Protein AF-A0AAW5MV55-F1 (afdb_monomer)

InterPro domains:
  IPR001375 Peptidase S9, prolyl oligopeptidase, catalytic domain [PF00326] (1-78)
  IPR002470 Peptidase S9A, prolyl oligopeptidase [PR00862] (34-49)
  IPR002470 Peptidase S9A, prolyl oligopeptidase [PR00862] (52-74)
  IPR029058 Alpha/Beta hydrolase fold [G3DSA:3.40.50.1820] (1-78)
  IPR029058 Alpha/Beta hydrolase fold [SSF53474] (2-78)
  IPR051543 Serine Peptidase S9A Subfamily [PTHR11757] (1-78)

Sequence (78 aa):
QVPFVDVVTTMLDESIPLTTGEFEEWGNPQDPQYYEYMKSYSPYDNVTAQAYPHLLVTTGLHDSQVQYWEPAKWVAKL

Mean predicted aligned error: 9.88 Å

Radius of gyration: 13.12 Å; Cα contacts (8 Å, |Δi|>4): 78; chains: 1; bounding box: 27×32×30 Å

pLDDT: mean 72.65, std 7.35, range [44.94, 88.12]

Nearest PDB structures (foldseek):
  7zjz-assembly1_A  TM=9.841E-01  e=1.011E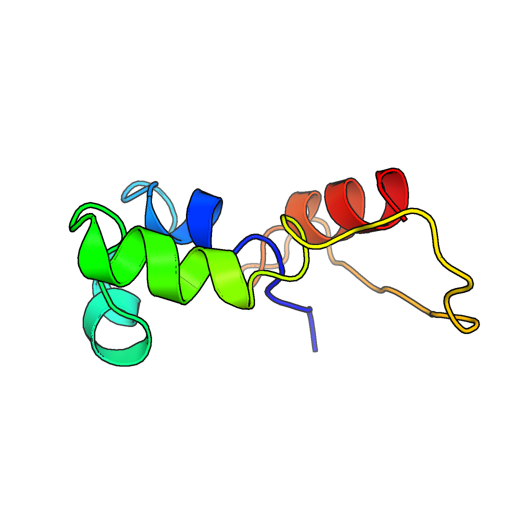-07  Serratia proteamaculans
  7yx7-assembly1_A  TM=9.815E-01  e=1.080E-07  Serratia proteamaculans
  7ywp-assembly1_A  TM=9.855E-01  e=1.233E-07  Serratia proteamaculans
  7ne4-assembly1_A  TM=9.759E-01  e=1.408E-07  Serratia proteamaculans
  7ne5-assembly1_A  TM=9.719E-01  e=1.834E-07  Serratia proteamaculans

Structure (mmCIF, N/CA/C/O backbone):
data_AF-A0AAW5MV55-F1
#
_entry.id   AF-A0AAW5MV55-F1
#
loop_
_atom_site.group_PDB
_atom_site.id
_atom_site.type_symbol
_atom_site.label_atom_id
_atom_site.label_alt_id
_atom_site.label_comp_id
_atom_site.label_asym_id
_atom_site.label_entity_id
_atom_site.label_seq_id
_atom_site.pdbx_PDB_ins_code
_atom_site.Cartn_x
_atom_site.Cartn_y
_atom_site.Cartn_z
_atom_site.occupancy
_atom_site.B_iso_or_equiv
_atom_site.auth_seq_id
_atom_site.auth_comp_id
_atom_site.auth_asym_id
_atom_site.auth_atom_id
_atom_site.pdbx_PDB_model_num
ATOM 1 N N . GLN A 1 1 ? 4.629 4.533 -14.583 1.00 44.94 1 GLN A N 1
ATOM 2 C CA . GLN A 1 1 ? 3.807 4.863 -13.402 1.00 44.94 1 GLN A CA 1
ATOM 3 C C . GLN A 1 1 ? 4.003 3.735 -12.407 1.00 44.94 1 GLN A C 1
ATOM 5 O O . GLN A 1 1 ? 3.882 2.589 -12.824 1.00 44.94 1 GLN A O 1
ATOM 10 N N . VAL A 1 2 ? 4.387 4.042 -11.167 1.00 45.41 2 VAL A N 1
ATOM 11 C CA . VAL A 1 2 ? 4.631 3.046 -10.110 1.00 45.41 2 VAL A CA 1
ATOM 12 C C . VAL A 1 2 ? 3.484 3.147 -9.101 1.00 45.41 2 VAL A C 1
ATOM 14 O O . VAL A 1 2 ? 3.102 4.269 -8.769 1.00 45.41 2 VAL A O 1
ATOM 17 N N . PRO A 1 3 ? 2.857 2.028 -8.700 1.00 61.50 3 PRO A N 1
ATOM 18 C CA . PRO A 1 3 ? 1.626 2.078 -7.925 1.00 61.50 3 PRO A CA 1
ATOM 19 C C . PRO A 1 3 ? 1.922 2.285 -6.436 1.00 61.50 3 PRO A C 1
ATOM 21 O O . PRO A 1 3 ? 2.640 1.492 -5.833 1.00 61.50 3 PRO A O 1
ATOM 24 N N . PHE A 1 4 ? 1.328 3.326 -5.854 1.00 62.56 4 PHE A N 1
ATOM 25 C CA . PHE A 1 4 ? 1.304 3.556 -4.411 1.00 62.56 4 PHE A CA 1
ATOM 26 C C . PHE A 1 4 ? 0.234 2.658 -3.780 1.00 62.56 4 PHE A C 1
ATOM 28 O O . PHE A 1 4 ? -0.957 2.833 -4.047 1.00 62.56 4 PHE A O 1
ATOM 35 N N . VAL A 1 5 ? 0.650 1.631 -3.035 1.00 66.06 5 VAL A N 1
ATOM 36 C CA . VAL A 1 5 ? -0.247 0.533 -2.608 1.00 66.06 5 VAL A CA 1
ATOM 37 C C . VAL A 1 5 ? -0.217 0.251 -1.110 1.00 66.06 5 VAL A C 1
ATOM 39 O O . VAL A 1 5 ? -1.157 -0.373 -0.615 1.00 66.06 5 VAL A O 1
ATOM 42 N N . ASP A 1 6 ? 0.805 0.717 -0.386 1.00 65.94 6 ASP A N 1
ATOM 43 C CA . ASP A 1 6 ? 0.956 0.541 1.066 1.00 65.94 6 ASP A CA 1
ATOM 44 C C . ASP A 1 6 ? 0.650 1.851 1.821 1.00 65.94 6 ASP A C 1
ATOM 46 O O . ASP A 1 6 ? 1.454 2.367 2.594 1.00 65.94 6 ASP A O 1
ATOM 50 N N . VAL A 1 7 ? -0.537 2.411 1.558 1.00 69.38 7 VAL A N 1
ATOM 51 C CA . VAL A 1 7 ? -0.926 3.776 1.960 1.00 69.38 7 VAL A CA 1
ATOM 52 C C . VAL A 1 7 ? -0.859 3.978 3.475 1.00 69.38 7 VAL A C 1
ATOM 54 O O . VAL A 1 7 ? -0.372 5.003 3.938 1.00 69.38 7 VAL A O 1
ATOM 57 N N . VAL A 1 8 ? -1.319 3.007 4.268 1.00 70.06 8 VAL A N 1
ATOM 58 C CA . VAL A 1 8 ? -1.346 3.130 5.736 1.00 70.06 8 VAL A CA 1
ATOM 59 C C . VAL A 1 8 ? 0.060 3.037 6.325 1.00 70.06 8 VAL A C 1
ATOM 61 O O . VAL A 1 8 ? 0.408 3.829 7.196 1.00 70.06 8 VAL A O 1
ATOM 64 N N . THR A 1 9 ? 0.881 2.094 5.855 1.00 70.50 9 THR A N 1
ATOM 65 C CA . THR A 1 9 ? 2.235 1.891 6.390 1.00 70.50 9 THR A CA 1
ATOM 66 C C . THR A 1 9 ? 3.160 3.040 6.002 1.00 70.50 9 THR A C 1
ATOM 68 O O . THR A 1 9 ? 3.898 3.529 6.853 1.00 70.50 9 THR A O 1
ATOM 71 N N . THR A 1 10 ? 3.093 3.504 4.750 1.00 69.19 10 THR A N 1
ATOM 72 C CA . THR A 1 10 ? 3.929 4.609 4.264 1.00 69.19 10 THR A CA 1
ATOM 73 C C . THR A 1 10 ? 3.551 5.934 4.930 1.00 69.19 10 THR A C 1
ATOM 75 O O . THR A 1 10 ? 4.432 6.675 5.357 1.00 69.19 10 THR A O 1
ATOM 78 N N . MET A 1 11 ? 2.255 6.202 5.128 1.00 71.25 11 MET A N 1
ATOM 79 C CA . MET A 1 11 ? 1.796 7.437 5.776 1.00 71.25 11 MET A CA 1
ATOM 80 C C . MET A 1 11 ? 1.982 7.450 7.305 1.00 71.25 11 MET A C 1
ATOM 82 O O . MET A 1 11 ? 1.883 8.507 7.923 1.00 71.25 11 MET A O 1
ATOM 86 N N . LEU A 1 12 ? 2.257 6.301 7.934 1.00 72.62 12 LEU A N 1
ATOM 87 C CA . LEU A 1 12 ? 2.627 6.217 9.355 1.00 72.62 12 LEU A CA 1
ATOM 88 C C . LEU A 1 12 ? 4.124 6.461 9.604 1.00 72.62 12 LEU A C 1
ATOM 90 O O . LEU A 1 12 ? 4.509 6.695 10.750 1.00 72.62 12 LEU A O 1
ATOM 94 N N . ASP A 1 13 ? 4.962 6.402 8.566 1.00 72.25 13 ASP A N 1
ATOM 95 C CA . ASP A 1 13 ? 6.410 6.561 8.678 1.00 72.25 13 ASP A CA 1
ATOM 96 C C . ASP A 1 13 ? 6.868 7.930 8.149 1.00 72.25 13 ASP A C 1
ATOM 98 O O . ASP A 1 13 ? 7.058 8.149 6.951 1.00 72.25 13 ASP A O 1
ATOM 102 N N . GLU A 1 14 ? 7.087 8.862 9.078 1.00 70.75 14 GLU A N 1
ATOM 103 C CA . GLU A 1 14 ? 7.579 10.218 8.795 1.00 70.75 14 GLU A CA 1
ATOM 104 C C . GLU A 1 14 ? 9.039 10.255 8.299 1.00 70.75 14 GLU A C 1
ATOM 106 O O . GLU A 1 14 ? 9.513 11.308 7.868 1.00 70.75 14 GLU A O 1
ATOM 111 N N . SER A 1 15 ? 9.773 9.135 8.355 1.00 72.44 15 SER A N 1
ATOM 112 C CA . SER A 1 15 ? 11.137 9.046 7.820 1.00 72.44 15 SER A CA 1
ATOM 113 C C . SER A 1 15 ? 11.178 8.838 6.302 1.00 72.44 15 SER A C 1
ATOM 115 O O . SER A 1 15 ? 12.232 9.030 5.685 1.00 72.44 15 SER A O 1
ATOM 117 N N . ILE A 1 16 ? 10.041 8.487 5.688 1.00 70.19 16 ILE A N 1
ATOM 118 C CA . ILE A 1 16 ? 9.912 8.327 4.241 1.00 70.19 16 ILE A CA 1
ATOM 119 C C . ILE A 1 16 ? 9.751 9.718 3.594 1.00 70.19 16 ILE A C 1
ATOM 121 O O . ILE A 1 16 ? 8.936 10.529 4.044 1.00 70.19 16 ILE A O 1
ATOM 125 N N . PRO A 1 17 ? 10.530 10.042 2.542 1.00 63.78 17 PRO A N 1
ATOM 126 C CA . PRO A 1 17 ? 10.363 11.295 1.813 1.00 63.78 17 PRO A CA 1
ATOM 127 C C . PRO A 1 17 ? 8.929 11.438 1.288 1.00 63.78 17 PRO A C 1
ATOM 129 O O . PRO A 1 17 ? 8.386 10.470 0.771 1.00 63.78 17 PRO A O 1
ATOM 132 N N . LEU A 1 18 ? 8.374 12.657 1.345 1.00 66.19 18 LEU A N 1
ATOM 133 C CA . LEU A 1 18 ? 7.020 13.052 0.901 1.00 66.19 18 LEU A CA 1
ATOM 134 C C . LEU A 1 18 ? 5.873 12.794 1.898 1.00 66.19 18 LEU A C 1
ATOM 136 O O . LEU A 1 18 ? 4.893 13.533 1.843 1.00 66.19 18 LEU A O 1
ATOM 140 N N . THR A 1 19 ? 6.022 11.898 2.884 1.00 63.06 19 THR A N 1
ATOM 141 C CA . THR A 1 19 ? 4.960 11.569 3.863 1.00 63.06 19 THR A CA 1
ATOM 142 C C . THR A 1 19 ? 4.378 12.794 4.575 1.00 63.06 19 THR A C 1
ATOM 144 O O . THR A 1 19 ? 3.164 12.953 4.670 1.00 63.06 19 THR A O 1
ATOM 147 N N . THR A 1 20 ? 5.233 13.711 5.038 1.00 64.06 20 THR A N 1
ATOM 148 C CA . THR A 1 20 ? 4.786 14.910 5.766 1.00 64.06 20 THR A CA 1
ATOM 149 C C . THR A 1 20 ? 4.076 15.937 4.885 1.00 64.06 20 THR A C 1
ATOM 151 O O . THR A 1 20 ? 3.248 16.691 5.390 1.00 64.06 20 THR A O 1
ATOM 154 N N . GLY A 1 21 ? 4.374 15.973 3.582 1.00 69.62 21 GLY A N 1
ATOM 155 C CA . GLY A 1 21 ? 3.687 16.839 2.618 1.00 69.62 21 GLY A CA 1
ATOM 156 C C . GLY A 1 21 ? 2.355 16.257 2.146 1.00 69.62 21 GLY A C 1
ATOM 157 O O . GLY A 1 21 ? 1.415 16.995 1.878 1.00 69.62 21 GLY A O 1
ATOM 158 N N . GLU A 1 22 ? 2.253 14.931 2.105 1.00 70.38 22 GLU A N 1
ATOM 159 C CA . GLU A 1 22 ? 1.068 14.210 1.643 1.00 70.38 22 GLU A CA 1
ATOM 160 C C . GLU A 1 22 ? -0.045 14.098 2.704 1.00 70.38 22 GLU A C 1
ATOM 162 O O . GLU A 1 22 ? -1.163 13.678 2.394 1.00 70.38 22 GLU A O 1
ATOM 167 N N . PHE A 1 23 ? 0.202 14.541 3.945 1.00 71.62 23 PHE A N 1
ATOM 168 C CA . PHE A 1 23 ? -0.838 14.631 4.979 1.00 71.62 23 PHE A CA 1
ATOM 169 C C . PHE A 1 23 ? -1.993 15.555 4.591 1.00 71.62 23 PHE A C 1
ATOM 171 O O . PHE A 1 23 ? -3.128 15.290 4.986 1.00 71.62 23 PHE A O 1
ATOM 178 N N . GLU A 1 24 ? -1.735 16.614 3.820 1.00 69.94 24 GLU A N 1
ATOM 179 C CA . GLU A 1 24 ? -2.797 17.507 3.337 1.00 69.94 24 GLU A CA 1
ATOM 180 C C . GLU A 1 24 ? -3.652 16.864 2.234 1.00 69.94 24 GLU A C 1
ATOM 182 O O . GLU A 1 24 ? -4.797 17.270 2.038 1.00 69.94 24 GLU A O 1
ATOM 187 N N . GLU A 1 25 ? -3.126 15.851 1.540 1.00 73.56 25 GLU A N 1
ATOM 188 C CA . GLU A 1 25 ? -3.800 15.201 0.414 1.00 73.56 25 GLU A CA 1
ATOM 189 C C . GLU A 1 25 ? -4.586 13.954 0.848 1.00 73.56 25 GLU A C 1
ATOM 191 O O . GLU A 1 25 ? -5.726 13.767 0.417 1.00 73.56 25 GLU A O 1
ATOM 196 N N . TRP A 1 26 ? -4.038 13.141 1.761 1.00 70.44 26 TRP A N 1
ATOM 197 C CA . TRP A 1 26 ? -4.668 11.882 2.197 1.00 70.44 26 TRP A CA 1
ATOM 198 C C . TRP A 1 26 ? -5.142 11.869 3.655 1.00 70.44 26 TRP A C 1
ATOM 200 O O . TRP A 1 26 ? -6.002 11.061 4.011 1.00 70.44 26 TRP A O 1
ATOM 210 N N . GLY A 1 27 ? -4.607 12.755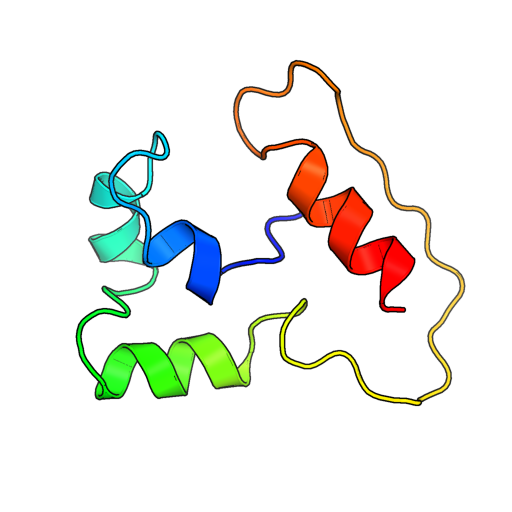 4.496 1.00 71.38 27 GLY A N 1
ATOM 211 C CA . GLY A 1 27 ? -4.801 12.738 5.946 1.00 71.38 27 GLY A CA 1
ATOM 212 C C . GLY A 1 27 ? -3.658 12.052 6.702 1.00 71.38 27 GLY A C 1
ATOM 213 O O . GLY A 1 27 ? -2.818 11.360 6.127 1.00 71.38 27 GLY A O 1
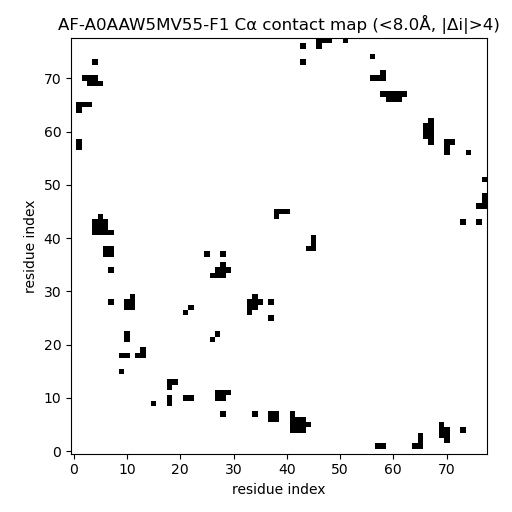ATOM 214 N N . ASN A 1 28 ? -3.613 12.270 8.020 1.00 77.31 28 ASN A N 1
ATOM 215 C CA . ASN A 1 28 ? -2.600 11.687 8.901 1.00 77.31 28 ASN A CA 1
ATOM 216 C C . ASN A 1 28 ? -3.172 10.445 9.619 1.00 77.31 28 ASN A C 1
ATOM 218 O O . ASN A 1 28 ? -4.030 10.607 10.493 1.00 77.31 28 ASN A O 1
ATOM 222 N N . PRO A 1 29 ? -2.688 9.223 9.324 1.00 70.81 29 PRO A N 1
ATOM 223 C CA . PRO A 1 29 ? -3.170 7.983 9.939 1.00 70.81 29 PRO A CA 1
ATOM 224 C C . PRO A 1 29 ? -2.805 7.833 11.427 1.00 70.81 29 PRO A C 1
ATOM 226 O O . PRO A 1 29 ? -3.178 6.837 12.040 1.00 70.81 29 PRO A O 1
ATOM 229 N N . GLN A 1 30 ? -2.092 8.790 12.036 1.00 76.62 30 GLN A N 1
ATOM 230 C CA . GLN A 1 30 ? -1.972 8.877 13.497 1.00 76.62 30 GLN A CA 1
ATOM 231 C C . GLN A 1 30 ? -3.311 9.231 14.165 1.00 76.62 30 GLN A C 1
ATOM 233 O O . GLN A 1 30 ? -3.517 8.898 15.333 1.00 76.62 30 GLN A O 1
ATOM 238 N N . ASP A 1 31 ? -4.232 9.878 13.443 1.00 78.75 31 ASP A N 1
ATOM 239 C CA . ASP A 1 31 ? -5.615 10.034 13.885 1.00 78.75 31 ASP A CA 1
ATOM 240 C C . ASP A 1 31 ? -6.398 8.739 13.585 1.00 78.75 31 ASP A C 1
ATOM 242 O O . ASP A 1 31 ? -6.454 8.314 12.424 1.00 78.75 31 ASP A O 1
ATOM 246 N N . PRO A 1 32 ? -7.058 8.123 14.583 1.00 77.88 32 PRO A N 1
ATOM 247 C CA . PRO A 1 32 ? -7.871 6.926 14.383 1.00 77.88 32 PRO A CA 1
ATOM 248 C C . PRO A 1 32 ? -8.940 7.067 13.289 1.00 77.88 32 PRO A C 1
ATOM 250 O O . PRO A 1 32 ? -9.262 6.089 12.616 1.00 77.88 32 PRO A O 1
ATOM 253 N N . GLN A 1 33 ? -9.494 8.267 13.089 1.00 78.50 33 GLN A N 1
ATOM 254 C CA . GLN A 1 33 ? -10.507 8.511 12.064 1.00 78.50 33 GLN A CA 1
ATOM 255 C C . GLN A 1 33 ? -9.918 8.405 10.652 1.00 78.50 33 GLN A C 1
ATOM 257 O O . GLN A 1 33 ? -10.522 7.779 9.777 1.00 78.50 33 GLN A O 1
ATOM 262 N N . TYR A 1 34 ? -8.739 8.992 10.431 1.00 77.31 34 TYR A N 1
ATOM 263 C CA . TYR A 1 34 ? -8.040 8.891 9.151 1.00 77.31 34 TYR A CA 1
ATOM 264 C C . TYR A 1 34 ? -7.453 7.493 8.956 1.00 77.31 34 TYR A C 1
ATOM 266 O O . TYR A 1 34 ? -7.546 6.961 7.856 1.00 77.31 34 TYR A O 1
ATOM 274 N N . TYR A 1 35 ? -6.967 6.841 10.017 1.00 75.31 35 TYR A N 1
ATOM 275 C CA . TYR A 1 35 ? -6.495 5.455 9.966 1.00 75.31 35 TYR A CA 1
ATOM 276 C C . TYR A 1 35 ? -7.555 4.495 9.411 1.00 75.31 35 TYR A C 1
ATOM 278 O O . TYR A 1 35 ? -7.291 3.767 8.455 1.00 75.31 35 TYR A O 1
ATOM 286 N N . GLU A 1 36 ? -8.768 4.505 9.974 1.00 75.88 36 GLU A N 1
ATOM 287 C CA . GLU A 1 36 ? -9.848 3.611 9.533 1.00 75.88 36 GLU A CA 1
ATOM 288 C C . GLU A 1 36 ? -10.307 3.930 8.104 1.00 75.88 36 GLU A C 1
ATOM 290 O O . GLU A 1 36 ? -10.551 3.024 7.303 1.00 75.88 36 GLU A O 1
ATOM 295 N N . TYR A 1 37 ? -10.364 5.217 7.747 1.00 78.94 37 TYR A N 1
ATOM 296 C CA . TYR A 1 37 ? -10.705 5.634 6.391 1.00 78.94 37 TYR A CA 1
ATOM 297 C C . TYR A 1 37 ? -9.649 5.174 5.376 1.00 78.94 37 TYR A C 1
ATOM 299 O O . TYR A 1 37 ? -9.996 4.544 4.378 1.00 78.94 37 TYR A O 1
ATOM 307 N N . MET A 1 38 ? -8.365 5.399 5.659 1.00 75.94 38 MET A N 1
ATOM 308 C CA . MET A 1 38 ? -7.240 5.009 4.800 1.00 75.94 38 MET A CA 1
ATOM 309 C C . M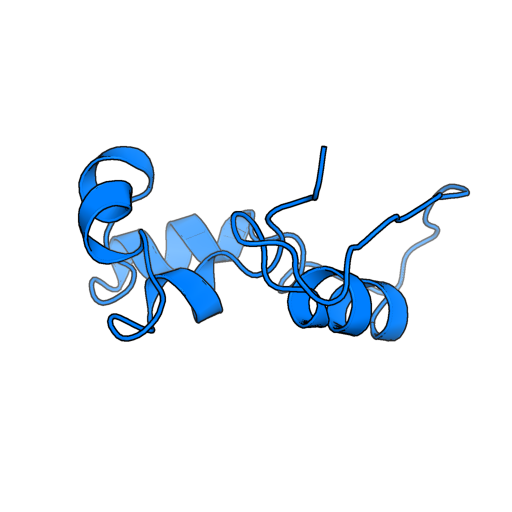ET A 1 38 ? -7.129 3.489 4.655 1.00 75.94 38 MET A C 1
ATOM 311 O O . MET A 1 38 ? -6.921 2.963 3.559 1.00 75.94 38 MET A O 1
ATOM 315 N N . LYS A 1 39 ? -7.355 2.757 5.747 1.00 76.69 39 LYS A N 1
ATOM 316 C CA . LYS A 1 39 ? -7.370 1.294 5.749 1.00 76.69 39 LYS A CA 1
ATOM 317 C C . LYS A 1 39 ? -8.501 0.715 4.904 1.00 76.69 39 LYS A C 1
ATOM 319 O O . LYS A 1 39 ? -8.317 -0.341 4.305 1.00 76.69 39 LYS A O 1
ATOM 324 N N . SER A 1 40 ? -9.644 1.396 4.805 1.00 77.50 40 SER A N 1
ATOM 325 C CA . SER A 1 40 ? -10.795 0.905 4.035 1.00 77.50 40 SER A CA 1
ATOM 326 C C . SER A 1 40 ? -10.529 0.756 2.530 1.00 77.50 40 SER A C 1
ATOM 328 O O . SER A 1 40 ? -11.166 -0.076 1.888 1.00 77.50 40 SER A O 1
ATOM 330 N N . TYR A 1 41 ? -9.580 1.519 1.971 1.00 76.81 41 TYR A N 1
ATOM 331 C CA . TYR A 1 41 ? -9.257 1.487 0.539 1.00 76.81 41 TYR A CA 1
ATOM 332 C C . TYR A 1 41 ? -7.810 1.092 0.224 1.00 76.81 41 TYR A C 1
ATOM 334 O O . TYR A 1 41 ? -7.495 0.877 -0.946 1.00 76.81 41 TYR A O 1
ATOM 342 N N . SER A 1 42 ? -6.933 0.976 1.229 1.00 74.50 42 SER A N 1
ATOM 343 C CA . SER A 1 42 ? -5.533 0.570 1.049 1.00 74.50 42 SER A CA 1
ATOM 344 C C . SER A 1 42 ? -5.435 -0.771 0.296 1.00 74.50 42 SER A C 1
ATOM 346 O O . SER A 1 42 ? -5.906 -1.797 0.809 1.00 74.50 42 SER A O 1
ATOM 348 N N . PRO A 1 43 ? -4.857 -0.803 -0.924 1.00 73.44 43 PRO A N 1
ATOM 349 C CA . PRO A 1 43 ? -4.814 -2.014 -1.743 1.00 73.44 43 PRO A CA 1
ATOM 350 C C . PRO A 1 43 ? -4.040 -3.161 -1.095 1.00 73.44 43 PRO A C 1
ATOM 352 O O . PRO A 1 43 ? -4.438 -4.315 -1.244 1.00 73.44 43 PRO A O 1
ATOM 355 N N . TYR A 1 44 ? -2.957 -2.866 -0.366 1.00 66.00 44 TYR A N 1
ATOM 356 C CA . TYR A 1 44 ? -2.179 -3.880 0.345 1.00 66.00 44 TYR A CA 1
ATOM 357 C C . TYR A 1 44 ? -2.959 -4.501 1.513 1.00 66.00 44 TYR A C 1
ATOM 359 O O . TYR A 1 44 ? -2.904 -5.718 1.721 1.00 66.00 44 TYR A O 1
ATOM 367 N N . ASP A 1 45 ? -3.719 -3.701 2.261 1.00 70.31 45 ASP A N 1
ATOM 368 C CA . ASP A 1 45 ? -4.473 -4.175 3.426 1.00 70.31 45 ASP A CA 1
ATOM 369 C C . ASP A 1 45 ? -5.724 -4.968 3.036 1.00 70.31 45 ASP A C 1
ATOM 371 O O . ASP A 1 45 ? -6.074 -5.928 3.722 1.00 70.31 45 ASP A O 1
ATOM 375 N N . ASN A 1 46 ? -6.337 -4.637 1.896 1.00 74.38 46 ASN A N 1
ATOM 376 C CA . ASN A 1 46 ? -7.579 -5.250 1.415 1.00 74.38 46 ASN A CA 1
ATOM 377 C C . ASN A 1 46 ? -7.378 -6.411 0.423 1.00 74.38 46 ASN A C 1
ATOM 379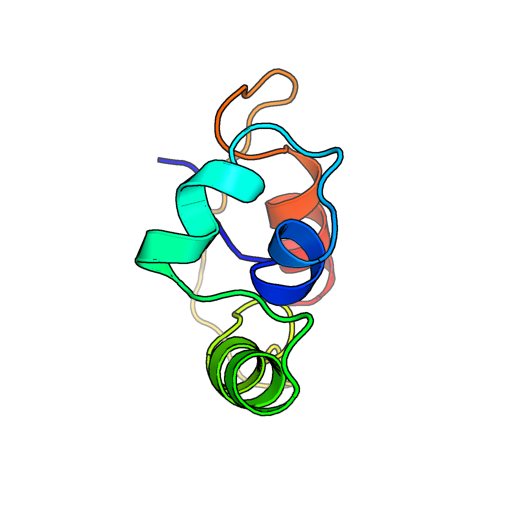 O O . ASN A 1 46 ? -8.323 -6.819 -0.258 1.00 74.38 46 ASN A O 1
ATOM 383 N N . VAL A 1 47 ? -6.170 -6.980 0.331 1.00 77.12 47 VAL A N 1
ATOM 384 C CA . VAL A 1 47 ? -5.967 -8.228 -0.422 1.00 77.12 47 VAL A CA 1
ATOM 385 C C . VAL A 1 47 ? -6.712 -9.367 0.277 1.00 77.12 47 VAL A C 1
ATOM 387 O O . VAL A 1 47 ? -6.447 -9.677 1.440 1.00 77.12 47 VAL A O 1
ATOM 390 N N . THR A 1 48 ? -7.640 -9.997 -0.440 1.00 78.62 48 THR A N 1
ATOM 391 C CA . THR A 1 48 ? -8.460 -11.116 0.042 1.00 78.62 48 THR A CA 1
ATOM 392 C C . THR A 1 48 ? -8.361 -12.289 -0.927 1.00 78.62 48 THR A C 1
ATOM 394 O O . THR A 1 48 ? -7.981 -12.120 -2.082 1.00 78.62 48 THR A O 1
ATOM 397 N N . ALA A 1 49 ? -8.689 -13.500 -0.473 1.00 82.00 49 ALA A N 1
ATOM 398 C CA . ALA A 1 49 ? -8.684 -14.678 -1.335 1.00 82.00 49 ALA A CA 1
ATOM 399 C C . ALA A 1 49 ? -9.853 -14.616 -2.338 1.00 82.00 49 ALA A C 1
ATOM 401 O O . ALA A 1 49 ? -10.955 -15.089 -2.060 1.00 82.00 49 ALA A O 1
ATOM 402 N N . GLN A 1 50 ? -9.608 -14.021 -3.504 1.00 81.81 50 GLN A N 1
ATOM 403 C CA . GLN A 1 50 ? -10.564 -13.885 -4.602 1.00 81.81 50 GLN A CA 1
ATOM 404 C C . GLN A 1 50 ? -9.867 -14.066 -5.958 1.00 81.81 50 GLN A C 1
ATOM 406 O O . GLN A 1 50 ? -8.644 -14.003 -6.059 1.00 81.81 50 GLN A O 1
ATOM 411 N N . ALA A 1 51 ? -10.641 -14.295 -7.020 1.00 82.12 51 ALA A N 1
ATOM 412 C CA . ALA A 1 51 ? -10.087 -14.367 -8.368 1.00 82.12 51 ALA A CA 1
ATOM 413 C C . ALA A 1 51 ? -9.702 -12.961 -8.856 1.00 82.12 51 ALA A C 1
ATOM 415 O O . ALA A 1 51 ? -10.571 -12.146 -9.168 1.00 82.12 51 ALA A O 1
ATOM 416 N N . TYR A 1 52 ? -8.400 -12.689 -8.933 1.00 83.62 52 TYR A N 1
ATOM 417 C CA . TYR A 1 52 ? -7.864 -11.472 -9.537 1.00 83.62 52 TYR A CA 1
ATOM 418 C C 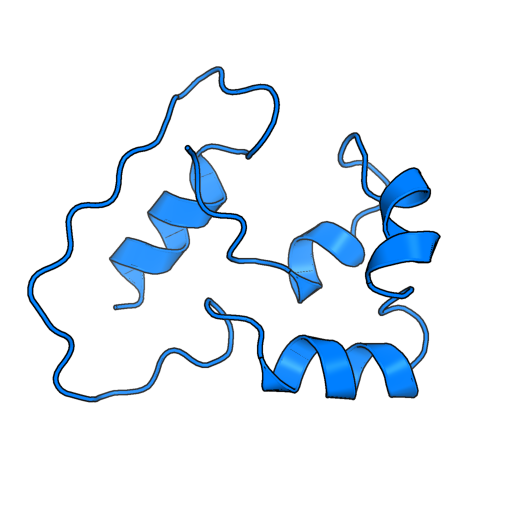. TYR A 1 52 ? -7.643 -11.654 -11.050 1.00 83.62 52 TYR A C 1
ATOM 420 O O . TYR A 1 52 ? -7.367 -12.767 -11.508 1.00 83.62 52 TYR A O 1
ATOM 428 N N . PRO A 1 53 ? -7.765 -10.582 -11.853 1.00 88.12 53 PRO A N 1
ATOM 429 C CA . PRO A 1 53 ? -7.432 -10.627 -13.273 1.00 88.12 53 PRO A CA 1
ATOM 430 C C . PRO A 1 53 ? -5.921 -10.798 -13.486 1.00 88.12 53 PRO A C 1
ATOM 432 O O . PRO A 1 53 ? -5.118 -10.615 -12.572 1.00 88.12 53 PRO A O 1
ATOM 435 N N . HIS A 1 54 ? -5.512 -11.102 -14.718 1.00 87.56 54 HIS A N 1
ATOM 436 C CA . HIS A 1 54 ? -4.097 -11.062 -15.085 1.00 87.56 54 HIS A CA 1
ATOM 437 C C . HIS A 1 54 ? -3.563 -9.629 -14.947 1.00 87.56 54 HIS A C 1
ATOM 439 O O . HIS A 1 54 ? -4.079 -8.708 -15.579 1.00 87.56 54 HIS A O 1
ATOM 445 N N . LEU A 1 55 ? -2.531 -9.452 -14.124 1.00 84.25 55 LEU A N 1
ATOM 446 C CA . LEU A 1 55 ? -1.930 -8.158 -13.808 1.00 84.25 55 LEU A CA 1
ATOM 447 C C . LEU A 1 55 ? -0.446 -8.165 -14.184 1.00 84.25 55 LEU A C 1
ATOM 449 O O . LEU A 1 55 ? 0.256 -9.150 -13.964 1.00 84.25 55 LEU A O 1
ATOM 453 N N . LEU A 1 56 ? 0.033 -7.044 -14.724 1.00 84.50 56 LEU A N 1
ATOM 454 C CA . LEU A 1 56 ? 1.456 -6.767 -14.901 1.00 84.50 56 LEU A CA 1
ATOM 455 C C . LEU A 1 56 ? 1.845 -5.642 -13.941 1.00 84.50 56 LEU A C 1
ATOM 457 O O . LEU A 1 56 ? 1.344 -4.527 -14.067 1.00 84.50 56 LEU A O 1
ATOM 461 N N . VAL A 1 57 ? 2.745 -5.937 -13.004 1.00 79.38 57 VAL A N 1
ATOM 462 C CA . VAL A 1 57 ? 3.253 -4.970 -12.023 1.00 79.38 57 VAL A CA 1
ATOM 463 C C . VAL A 1 57 ? 4.722 -4.689 -12.319 1.00 79.38 57 VAL A C 1
ATOM 465 O O . VAL A 1 57 ? 5.530 -5.610 -12.413 1.00 79.38 57 VAL A O 1
ATOM 468 N N . THR A 1 58 ? 5.071 -3.413 -12.475 1.00 79.69 58 THR A N 1
ATOM 469 C CA . THR A 1 58 ? 6.445 -2.960 -12.735 1.00 79.69 58 THR A CA 1
ATOM 470 C C . THR A 1 58 ? 6.947 -2.100 -11.584 1.00 79.69 58 THR A C 1
ATOM 472 O O . THR A 1 58 ? 6.201 -1.269 -11.072 1.00 79.69 58 THR A O 1
ATOM 475 N N . THR A 1 59 ? 8.216 -2.261 -11.216 1.00 77.06 59 THR A N 1
ATOM 476 C CA . THR A 1 59 ? 8.883 -1.466 -10.176 1.00 77.06 59 THR A CA 1
ATOM 477 C C . THR A 1 59 ? 10.331 -1.168 -10.570 1.00 77.06 59 THR A C 1
ATOM 479 O O . THR A 1 59 ? 10.863 -1.808 -11.481 1.00 77.06 59 THR A O 1
ATOM 482 N N . GLY A 1 60 ? 10.968 -0.200 -9.910 1.00 78.88 60 GLY A N 1
ATOM 483 C CA . GLY A 1 60 ? 12.361 0.190 -10.138 1.00 78.88 60 GLY A CA 1
ATOM 484 C C . GLY A 1 60 ? 13.166 0.184 -8.839 1.00 78.88 60 GLY A C 1
ATOM 485 O O . GLY A 1 60 ? 12.746 0.780 -7.857 1.00 78.88 60 GLY A O 1
ATOM 486 N N . LEU A 1 61 ? 14.344 -0.456 -8.831 1.00 74.62 61 LEU A N 1
ATOM 487 C CA . LEU A 1 61 ? 15.184 -0.604 -7.625 1.00 74.62 61 LEU A CA 1
ATOM 488 C C . LEU A 1 61 ? 15.650 0.738 -7.028 1.00 74.62 61 LEU A C 1
ATOM 490 O O . LEU A 1 61 ? 15.848 0.843 -5.823 1.00 74.62 61 LEU A O 1
ATOM 494 N N . HIS A 1 62 ? 15.829 1.750 -7.874 1.00 77.75 62 HIS A N 1
ATOM 495 C CA . HIS A 1 62 ? 16.251 3.098 -7.485 1.00 77.75 62 HIS A CA 1
ATOM 496 C C . HIS A 1 62 ? 15.165 4.140 -7.779 1.00 77.75 62 HIS A C 1
ATOM 498 O O . HIS A 1 62 ? 15.478 5.283 -8.108 1.00 77.75 62 HIS A O 1
ATOM 504 N N . ASP A 1 63 ? 13.893 3.738 -7.729 1.00 72.00 63 ASP A N 1
ATOM 505 C CA . ASP A 1 63 ? 12.785 4.670 -7.907 1.00 72.00 63 ASP A CA 1
ATOM 506 C C . ASP A 1 63 ? 12.677 5.603 -6.688 1.00 72.00 63 ASP A C 1
ATOM 508 O O . ASP A 1 63 ? 12.650 5.163 -5.539 1.00 72.00 63 ASP A O 1
ATOM 512 N N . SER A 1 64 ? 12.696 6.911 -6.949 1.00 67.06 64 SER A N 1
ATOM 513 C CA . SER A 1 64 ? 12.672 7.955 -5.922 1.00 67.06 64 SER A CA 1
ATOM 514 C C . SER A 1 64 ? 11.260 8.421 -5.561 1.00 67.06 64 SER A C 1
ATOM 516 O O . SER A 1 64 ? 11.125 9.266 -4.684 1.00 67.06 64 SER A O 1
ATOM 518 N N . GLN A 1 65 ? 10.234 7.942 -6.271 1.00 65.44 65 GLN A N 1
ATOM 519 C CA . GLN A 1 65 ? 8.834 8.327 -6.086 1.00 65.44 65 GLN A CA 1
ATOM 520 C C . GLN A 1 65 ? 8.051 7.253 -5.332 1.00 65.44 65 GLN A C 1
ATOM 522 O O . GLN A 1 65 ? 7.293 7.587 -4.434 1.00 65.44 65 GLN A O 1
ATOM 527 N N . VAL A 1 66 ? 8.247 5.973 -5.660 1.00 60.62 66 VAL A N 1
ATOM 528 C CA . VAL A 1 66 ? 7.611 4.856 -4.944 1.00 60.62 66 VAL A CA 1
ATOM 529 C C . VAL A 1 66 ? 8.646 3.779 -4.691 1.00 60.62 66 VAL A C 1
ATOM 531 O O . VAL A 1 66 ? 9.294 3.281 -5.612 1.00 60.62 66 VAL A O 1
ATOM 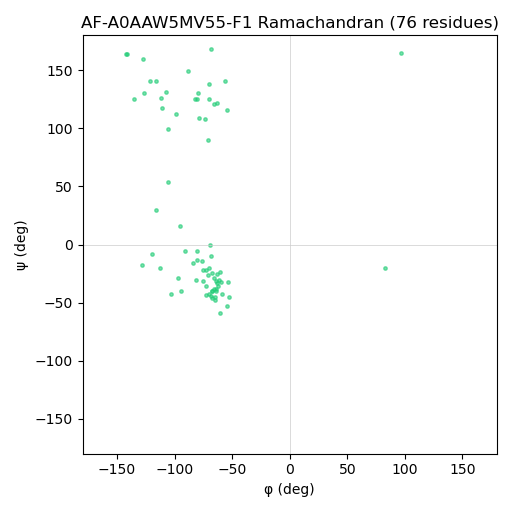534 N N . GLN A 1 67 ? 8.797 3.401 -3.429 1.00 73.88 67 GLN A N 1
ATOM 535 C CA . GLN A 1 67 ? 9.848 2.483 -3.030 1.00 73.88 67 GLN A CA 1
ATOM 536 C C . GLN A 1 67 ? 9.587 1.067 -3.555 1.00 73.88 67 GLN A C 1
ATOM 538 O O . GLN A 1 67 ? 8.469 0.551 -3.510 1.00 73.88 67 GLN A O 1
ATOM 543 N N . TYR A 1 68 ? 10.642 0.401 -4.039 1.00 72.94 68 TYR A N 1
ATOM 544 C CA . TYR A 1 68 ? 10.509 -0.847 -4.799 1.00 72.94 68 TYR A CA 1
ATOM 545 C C . TYR A 1 68 ? 9.849 -1.999 -4.028 1.00 72.94 68 TYR A C 1
ATOM 547 O O . TYR A 1 68 ? 9.309 -2.925 -4.642 1.00 72.94 68 TYR A O 1
ATOM 555 N N . TRP A 1 69 ? 9.911 -1.966 -2.695 1.00 72.88 69 TRP A N 1
ATOM 556 C CA . TRP A 1 69 ? 9.385 -3.016 -1.828 1.00 72.88 69 TRP A CA 1
ATOM 557 C C . TRP A 1 69 ? 7.860 -3.003 -1.712 1.00 72.88 69 TRP A C 1
ATOM 559 O O . TRP A 1 69 ? 7.286 -4.047 -1.410 1.00 72.88 69 TRP A O 1
ATOM 569 N N . GLU A 1 70 ? 7.192 -1.879 -1.978 1.00 66.44 70 GLU A N 1
ATOM 570 C CA . GLU A 1 70 ? 5.727 -1.793 -1.944 1.00 66.44 70 GLU A CA 1
ATOM 571 C C . GLU A 1 70 ? 5.063 -2.740 -2.963 1.00 66.44 70 GLU A C 1
ATOM 573 O O . GLU A 1 70 ? 4.347 -3.662 -2.552 1.00 66.44 70 GLU A O 1
ATOM 578 N N . PRO A 1 71 ? 5.343 -2.633 -4.280 1.00 69.50 71 PRO A N 1
ATOM 579 C CA . PRO A 1 71 ? 4.782 -3.559 -5.260 1.00 69.50 71 PRO A CA 1
ATOM 580 C C . PRO A 1 71 ? 5.295 -4.993 -5.077 1.00 69.50 71 PRO A C 1
ATOM 582 O O . PRO A 1 71 ? 4.564 -5.937 -5.372 1.00 69.50 71 PRO A O 1
ATOM 585 N N . ALA A 1 72 ? 6.514 -5.187 -4.557 1.00 75.50 72 ALA A N 1
ATOM 586 C CA . ALA A 1 72 ? 7.044 -6.523 -4.282 1.00 75.50 72 ALA A CA 1
ATOM 587 C C . ALA A 1 72 ? 6.245 -7.247 -3.182 1.00 75.50 72 ALA A C 1
ATOM 589 O O . ALA A 1 72 ? 5.880 -8.411 -3.352 1.00 75.50 72 ALA A O 1
ATOM 590 N N . LYS A 1 73 ? 5.922 -6.556 -2.078 1.00 73.69 73 LYS A N 1
ATOM 591 C CA . LYS A 1 73 ? 5.069 -7.092 -1.004 1.00 73.69 73 LYS A CA 1
ATOM 5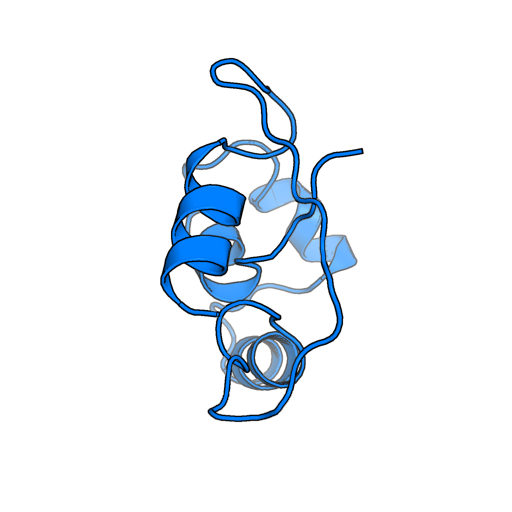92 C C . LYS A 1 73 ? 3.647 -7.364 -1.495 1.00 73.69 73 LYS A C 1
ATOM 594 O O . LYS A 1 73 ? 3.053 -8.363 -1.102 1.00 73.69 73 LYS A O 1
ATOM 599 N N . TRP A 1 74 ? 3.105 -6.494 -2.348 1.00 68.75 74 TRP A N 1
ATOM 600 C CA . TRP A 1 74 ? 1.748 -6.638 -2.873 1.00 68.75 74 TRP A CA 1
ATOM 601 C C . TRP A 1 74 ? 1.602 -7.846 -3.807 1.00 68.75 74 TRP A C 1
ATOM 603 O O . TRP A 1 74 ? 0.699 -8.653 -3.605 1.00 68.75 74 TRP A O 1
ATOM 613 N N . VAL A 1 75 ? 2.535 -8.045 -4.747 1.00 74.25 75 VAL A N 1
ATOM 614 C CA . VAL A 1 75 ? 2.547 -9.244 -5.609 1.00 74.25 75 VAL A CA 1
ATOM 615 C C . VAL A 1 75 ? 2.758 -10.525 -4.800 1.00 74.25 75 VAL A C 1
ATOM 617 O O . VAL A 1 75 ? 2.200 -11.553 -5.156 1.00 74.25 75 VAL A O 1
ATOM 620 N N . ALA A 1 76 ? 3.524 -10.486 -3.706 1.00 74.75 76 ALA A N 1
ATOM 621 C CA . ALA A 1 76 ? 3.695 -11.653 -2.837 1.00 74.75 76 ALA A CA 1
ATOM 622 C C . ALA A 1 76 ? 2.432 -12.022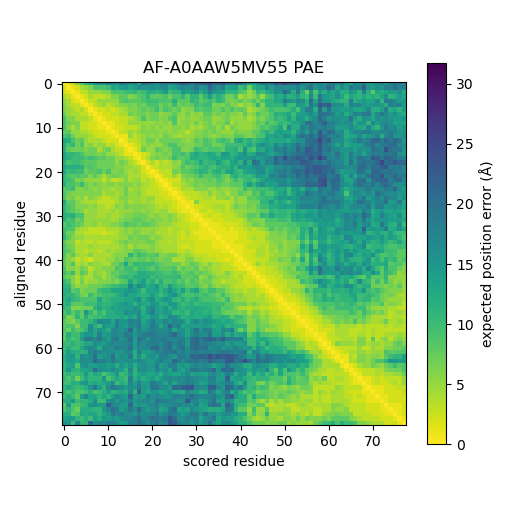 -2.033 1.00 74.75 76 ALA A C 1
ATOM 624 O O . ALA A 1 76 ? 2.344 -13.141 -1.530 1.00 74.75 76 ALA A O 1
ATOM 625 N N . LYS A 1 77 ? 1.493 -11.080 -1.863 1.00 71.75 77 LYS A N 1
ATOM 626 C CA . LYS A 1 77 ? 0.257 -11.264 -1.089 1.00 71.75 77 LYS A CA 1
ATOM 627 C C . LYS A 1 77 ? -0.957 -11.613 -1.967 1.00 71.75 77 LYS A C 1
ATOM 629 O O . LYS A 1 77 ? -1.871 -12.254 -1.451 1.00 71.75 77 LYS A O 1
ATOM 634 N N . LEU A 1 78 ? -0.975 -11.160 -3.227 1.00 68.12 78 LEU A N 1
ATOM 635 C CA . LEU A 1 78 ? -1.959 -11.516 -4.267 1.00 68.12 78 LEU A CA 1
ATOM 636 C C . LEU A 1 78 ? -1.892 -13.005 -4.639 1.00 68.12 78 LEU A C 1
ATOM 638 O O . LEU A 1 78 ? -2.978 -13.574 -4.889 1.00 68.12 78 LEU A O 1
#

Organism: NCBI:txid1499973

Foldseek 3Di:
DADDQQQLVQLQDPVQPPNVVCCVVQNRCVDVVSVVVCLVPRNQNPDDPDDDDDDDHDADCPDNPDHRVRVVSNVVSD

Secondary structure (DSSP, 8-state):
------HHHHHH-TTSTTHHHHHHHH--TTSHHHHHHHHHH-TTTT--SS-PPP------TT-SSS-THHHHHHHHH-

Solvent-accessible surface area (backbone atoms only — not comparable to full-atom values): 5043 Å² total; per-residue (Å²): 135,66,74,88,36,48,56,58,68,50,53,64,34,76,88,45,87,63,34,78,69,43,32,84,78,76,46,51,44,87,41,71,71,39,30,55,58,46,50,75,68,18,58,54,76,64,63,67,101,66,94,74,77,95,78,90,88,69,79,40,94,83,43,91,86,51,60,42,62,48,56,54,54,41,66,75,68,108